Protein AF-A0A5C9DY00-F1 (afdb_monomer_lite)

Radius of gyration: 13.1 Å; chains: 1; bounding box: 32×23×32 Å

Foldseek 3Di:
DQCLLVLLLVLLQVLLVVLVHHQDPVPNLVSSLVSCVVSVHDNVLSVLSVVLVVLVCCCPPVDVPPPDPVNSVVSNVSSVVSNVSSVVD

Structure (mmCIF, N/CA/C/O backbone):
data_AF-A0A5C9DY00-F1
#
_entry.id   AF-A0A5C9DY00-F1
#
loop_
_atom_site.group_PDB
_atom_site.id
_atom_site.type_symbol
_atom_site.label_atom_id
_atom_site.label_alt_id
_atom_site.label_comp_id
_atom_site.label_asym_id
_atom_site.label_entity_id
_atom_site.label_seq_id
_atom_site.pdbx_PDB_ins_code
_atom_site.Cartn_x
_atom_site.Cartn_y
_atom_site.Cartn_z
_atom_site.occupancy
_atom_site.B_iso_or_equiv
_atom_site.auth_seq_id
_atom_site.auth_comp_id
_atom_site.auth_asym_id
_atom_site.auth_atom_id
_atom_site.pdbx_PDB_model_num
ATOM 1 N N . MET A 1 1 ? 2.759 -3.592 -16.260 1.00 52.97 1 MET A N 1
ATOM 2 C CA . MET A 1 1 ? 1.535 -3.514 -15.436 1.00 52.97 1 MET A CA 1
ATOM 3 C C . MET A 1 1 ? 1.745 -4.229 -14.105 1.00 52.97 1 MET A C 1
ATOM 5 O O . MET A 1 1 ? 1.587 -5.444 -14.019 1.00 52.97 1 MET A O 1
ATOM 9 N N . ASN A 1 2 ? 2.159 -3.483 -13.078 1.00 61.25 2 ASN A N 1
ATOM 10 C CA . ASN A 1 2 ? 2.366 -4.000 -11.720 1.00 61.25 2 ASN A CA 1
ATOM 11 C C . ASN A 1 2 ? 1.006 -4.174 -11.008 1.00 61.25 2 ASN A C 1
ATOM 13 O O . ASN A 1 2 ? 0.400 -3.196 -10.570 1.00 61.25 2 ASN A O 1
ATOM 17 N N . ARG A 1 3 ? 0.498 -5.414 -10.949 1.00 66.38 3 ARG A N 1
ATOM 18 C CA . ARG A 1 3 ? -0.818 -5.746 -10.365 1.00 66.38 3 ARG A CA 1
ATOM 19 C C . ARG A 1 3 ? -0.830 -5.707 -8.831 1.00 66.38 3 ARG A C 1
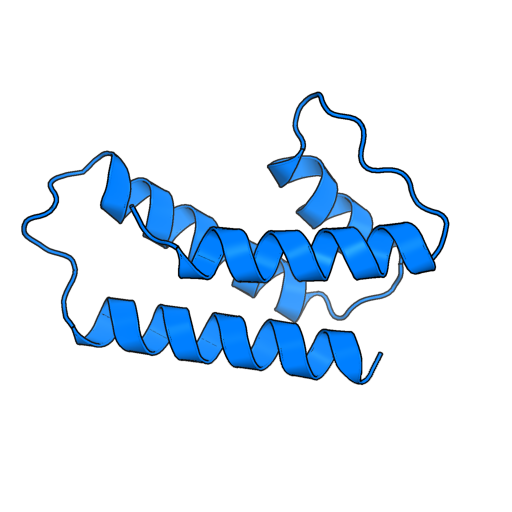ATOM 21 O O . ARG A 1 3 ? -1.901 -5.521 -8.262 1.00 66.38 3 ARG A O 1
ATOM 28 N N . SER A 1 4 ? 0.330 -5.803 -8.178 1.00 65.00 4 SER A N 1
ATOM 29 C CA . SER A 1 4 ? 0.447 -5.780 -6.712 1.00 65.00 4 SER A CA 1
ATOM 30 C C . SER A 1 4 ? 0.020 -4.433 -6.121 1.00 65.00 4 SER A C 1
ATOM 32 O O . SER A 1 4 ? -0.648 -4.388 -5.096 1.00 65.00 4 SER A O 1
ATOM 34 N N . TYR A 1 5 ? 0.297 -3.327 -6.820 1.00 68.25 5 TYR A N 1
ATOM 35 C CA . TYR A 1 5 ? -0.174 -2.000 -6.408 1.00 68.25 5 TYR A CA 1
ATOM 36 C C . TYR A 1 5 ? -1.706 -1.880 -6.421 1.00 68.25 5 TYR A C 1
ATOM 38 O O . TYR A 1 5 ? -2.292 -1.321 -5.499 1.00 68.25 5 TYR A O 1
ATOM 46 N N . LEU A 1 6 ? -2.369 -2.418 -7.452 1.00 72.12 6 LEU A N 1
ATOM 47 C CA . LEU A 1 6 ? -3.833 -2.378 -7.542 1.00 72.12 6 LEU A CA 1
ATOM 48 C C . LEU A 1 6 ? -4.486 -3.207 -6.432 1.00 72.12 6 LEU A C 1
ATOM 50 O O . LEU A 1 6 ? -5.475 -2.760 -5.861 1.00 72.12 6 LEU A O 1
ATOM 54 N N . ALA A 1 7 ? -3.915 -4.368 -6.101 1.00 70.50 7 ALA A N 1
ATOM 55 C CA . ALA A 1 7 ? -4.401 -5.203 -5.006 1.00 70.50 7 ALA A CA 1
ATOM 56 C C . ALA A 1 7 ? -4.320 -4.470 -3.655 1.00 70.50 7 ALA A C 1
ATOM 58 O O . ALA A 1 7 ? -5.331 -4.364 -2.963 1.00 70.50 7 ALA A O 1
ATOM 59 N N . ALA A 1 8 ? -3.161 -3.884 -3.327 1.00 73.44 8 ALA A N 1
ATOM 60 C CA . ALA A 1 8 ? -2.981 -3.117 -2.093 1.00 73.44 8 ALA A CA 1
ATOM 61 C C . ALA A 1 8 ? -3.962 -1.932 -1.983 1.00 73.44 8 ALA A C 1
ATOM 63 O O . ALA A 1 8 ? -4.521 -1.677 -0.919 1.00 73.44 8 ALA A O 1
ATOM 64 N N . LEU A 1 9 ? -4.225 -1.233 -3.091 1.00 79.38 9 LEU A N 1
ATOM 65 C CA . LEU A 1 9 ? -5.167 -0.113 -3.112 1.00 79.38 9 LEU A CA 1
ATOM 66 C C . LEU A 1 9 ? -6.626 -0.522 -2.933 1.00 79.38 9 LEU A C 1
ATOM 68 O O . LEU A 1 9 ? -7.374 0.210 -2.294 1.00 79.38 9 LEU A O 1
ATOM 72 N N . MET A 1 10 ? -7.049 -1.642 -3.521 1.00 79.06 10 MET A N 1
ATOM 73 C CA . MET A 1 10 ? -8.431 -2.105 -3.379 1.00 79.06 10 MET A CA 1
ATOM 74 C C . MET A 1 10 ? -8.741 -2.468 -1.928 1.00 79.06 10 MET A C 1
ATOM 76 O O . MET A 1 10 ? -9.799 -2.094 -1.431 1.00 79.06 10 MET A O 1
ATOM 80 N N . VAL A 1 11 ? -7.793 -3.114 -1.244 1.00 76.69 11 VAL A N 1
ATOM 81 C CA . VAL A 1 11 ? -7.926 -3.440 0.181 1.00 76.69 11 VAL A CA 1
ATOM 82 C C . VAL A 1 11 ? -7.900 -2.173 1.039 1.00 76.69 11 VAL A C 1
ATOM 84 O O . VAL A 1 11 ? -8.756 -1.997 1.901 1.00 76.69 11 VAL A O 1
ATOM 87 N N . ALA A 1 12 ? -6.996 -1.229 0.758 1.00 76.00 12 ALA A N 1
ATOM 88 C CA . ALA A 1 12 ? -6.977 0.059 1.453 1.00 76.00 12 ALA A CA 1
ATOM 89 C C . ALA A 1 12 ? -8.299 0.841 1.297 1.00 76.00 12 ALA A C 1
ATOM 91 O O . ALA A 1 12 ? -8.823 1.367 2.277 1.00 76.00 12 ALA A O 1
ATOM 92 N N . ASP A 1 13 ? -8.871 0.890 0.090 1.00 81.62 13 ASP A N 1
ATOM 93 C CA . ASP A 1 13 ? -10.165 1.536 -0.172 1.00 81.62 13 ASP A CA 1
ATOM 94 C C . ASP A 1 13 ? -11.340 0.837 0.531 1.00 81.62 13 ASP A C 1
ATOM 96 O O . ASP A 1 13 ? -12.291 1.492 0.960 1.00 81.62 13 ASP A O 1
ATOM 100 N N . GLU A 1 14 ? -11.296 -0.487 0.665 1.00 78.94 14 GLU A N 1
ATOM 101 C CA . GLU A 1 14 ? -12.295 -1.247 1.418 1.00 78.94 14 GLU A CA 1
ATOM 102 C C . GLU A 1 14 ? -12.273 -0.891 2.908 1.00 78.94 14 GLU A C 1
ATOM 104 O O . GLU A 1 14 ? -13.317 -0.529 3.452 1.00 78.94 14 GLU A O 1
ATOM 109 N N . ILE A 1 15 ? -11.096 -0.869 3.543 1.00 76.44 15 ILE A N 1
ATOM 110 C CA . ILE A 1 15 ? -10.963 -0.456 4.950 1.00 76.44 15 ILE A CA 1
ATOM 111 C C . ILE A 1 15 ? -11.444 0.982 5.157 1.00 76.44 15 ILE A C 1
ATOM 113 O O . ILE A 1 15 ? -12.215 1.254 6.078 1.00 76.44 15 ILE A O 1
ATOM 117 N N . ILE A 1 16 ? -11.048 1.909 4.280 1.00 77.12 16 ILE A N 1
ATOM 118 C CA . ILE A 1 16 ? -11.504 3.307 4.327 1.00 77.12 16 ILE A CA 1
ATOM 119 C C . ILE A 1 16 ? -13.042 3.379 4.301 1.00 77.12 16 ILE A C 1
ATOM 121 O O . ILE A 1 16 ? -13.646 4.090 5.114 1.00 77.12 16 ILE A O 1
ATOM 125 N N . ARG A 1 17 ? -13.687 2.607 3.414 1.00 78.69 17 ARG A N 1
ATOM 126 C CA . ARG A 1 17 ? -15.153 2.550 3.303 1.00 78.69 17 ARG A CA 1
ATOM 127 C C . ARG A 1 17 ? -15.819 1.911 4.517 1.00 78.69 17 ARG A C 1
ATOM 129 O O . ARG A 1 17 ? -16.832 2.440 4.973 1.00 78.69 17 ARG A O 1
ATOM 136 N N . LEU A 1 18 ? -15.256 0.837 5.074 1.00 77.62 18 LEU A N 1
ATOM 137 C CA . LEU A 1 18 ? -15.752 0.206 6.307 1.00 77.62 18 LEU A CA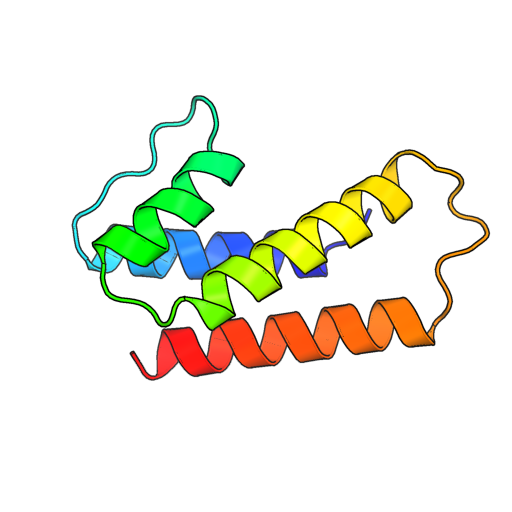 1
ATOM 138 C C . LEU A 1 18 ? -15.727 1.167 7.503 1.00 77.62 18 LEU A C 1
ATOM 140 O O . LEU A 1 18 ? -16.567 1.074 8.395 1.00 77.62 18 LEU A O 1
ATOM 144 N N . ARG A 1 19 ? -14.817 2.144 7.496 1.00 75.44 19 ARG A N 1
ATOM 145 C CA . ARG A 1 19 ? -14.731 3.209 8.507 1.00 75.44 19 ARG A CA 1
ATOM 146 C C . ARG A 1 19 ? -15.587 4.440 8.174 1.00 75.44 19 ARG A C 1
ATOM 148 O O . ARG A 1 19 ? -15.478 5.467 8.839 1.00 75.44 19 ARG A O 1
ATOM 155 N N . GLY A 1 20 ? -16.459 4.346 7.168 1.00 74.81 20 GLY A N 1
ATOM 156 C CA . GLY A 1 20 ? -17.429 5.384 6.812 1.00 74.81 20 GLY A CA 1
ATOM 157 C C . GLY A 1 20 ? -16.855 6.544 5.998 1.00 74.81 20 GLY A C 1
ATOM 158 O O . GLY A 1 20 ? -17.535 7.552 5.807 1.00 74.81 20 GLY A O 1
ATOM 159 N N . VAL A 1 21 ? -15.622 6.424 5.497 1.00 77.81 21 VAL A N 1
ATOM 160 C CA . VAL A 1 21 ? -14.983 7.451 4.670 1.00 77.81 21 VAL A CA 1
ATOM 161 C C . VAL A 1 21 ? -15.164 7.094 3.195 1.00 77.81 21 VAL A C 1
ATOM 163 O O . VAL A 1 21 ? -14.918 5.970 2.772 1.00 77.81 21 VAL A O 1
ATOM 166 N N . THR A 1 22 ? -15.622 8.046 2.382 1.00 70.94 22 THR A N 1
ATOM 167 C CA . THR A 1 22 ? -15.858 7.815 0.950 1.00 70.94 22 THR A CA 1
ATOM 168 C C . THR A 1 22 ? -14.715 8.370 0.108 1.00 70.94 22 THR A C 1
ATOM 170 O O . THR A 1 22 ? -14.434 9.571 0.121 1.00 70.94 22 THR A O 1
ATOM 173 N N . THR A 1 23 ? -14.083 7.513 -0.688 1.00 66.88 23 THR A N 1
ATOM 174 C CA . THR A 1 23 ? -13.053 7.927 -1.642 1.00 66.88 23 THR A CA 1
ATOM 175 C C . THR A 1 23 ? -13.725 8.452 -2.914 1.00 66.88 23 THR A C 1
ATOM 177 O O . THR A 1 23 ? -14.228 7.695 -3.739 1.00 66.88 23 THR A O 1
ATOM 180 N N . GLN A 1 24 ? -13.795 9.774 -3.083 1.00 69.56 24 GLN A N 1
ATOM 181 C CA . GLN A 1 24 ? -14.333 10.367 -4.315 1.00 69.56 24 GLN A CA 1
ATOM 182 C C . GLN A 1 24 ? -13.438 10.035 -5.528 1.00 69.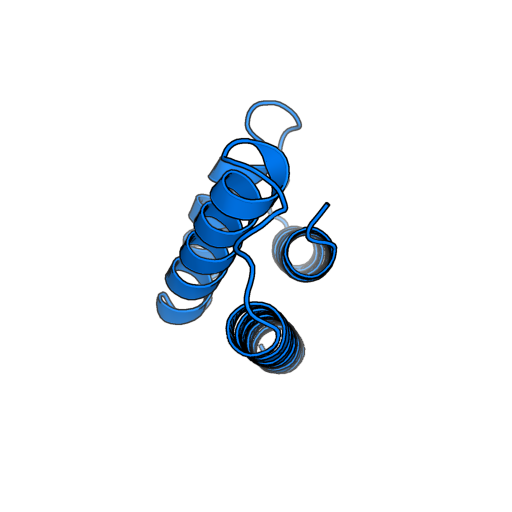56 24 GLN A C 1
ATOM 184 O O . GLN A 1 24 ? -12.215 10.098 -5.430 1.00 69.56 24 GLN A O 1
ATOM 189 N N . LEU A 1 25 ? -14.052 9.780 -6.690 1.00 58.34 25 LEU A N 1
ATOM 190 C CA . LEU A 1 25 ? -13.394 9.306 -7.924 1.00 58.34 25 LEU A CA 1
ATOM 191 C C . LEU A 1 25 ? -12.260 10.211 -8.450 1.00 58.34 25 LEU A C 1
ATOM 193 O O . LEU A 1 25 ? -11.303 9.724 -9.052 1.00 58.34 25 LEU A O 1
ATOM 197 N N . GLY A 1 26 ? -12.333 11.525 -8.222 1.00 62.34 26 GLY A N 1
ATOM 198 C CA . GLY A 1 26 ? -11.266 12.454 -8.602 1.00 62.34 26 GLY A CA 1
ATOM 199 C C . GLY A 1 26 ? -10.057 12.321 -7.677 1.00 62.34 26 GLY A C 1
ATOM 200 O O . GLY A 1 26 ? -10.177 12.614 -6.486 1.00 62.34 26 GLY A O 1
ATOM 201 N N . GLY A 1 27 ? -8.907 11.906 -8.219 1.00 68.81 27 GLY A N 1
ATOM 202 C CA . GLY A 1 27 ? -7.682 11.709 -7.435 1.00 68.81 27 GLY A CA 1
ATOM 203 C C . GLY A 1 27 ? -7.737 10.487 -6.513 1.00 68.81 27 GLY A C 1
ATOM 204 O O . GLY A 1 27 ? -7.152 10.520 -5.436 1.00 68.81 27 GLY A O 1
ATOM 205 N N . PHE A 1 28 ? -8.449 9.427 -6.919 1.00 71.69 28 PHE A N 1
ATOM 206 C CA . PHE A 1 28 ? -8.678 8.203 -6.135 1.00 71.69 28 PHE A CA 1
ATOM 207 C C . PHE A 1 28 ? -7.425 7.706 -5.391 1.00 71.69 28 PHE A C 1
ATOM 209 O O . PHE A 1 28 ? -7.462 7.504 -4.184 1.00 71.69 28 PHE A O 1
ATOM 216 N N . TYR A 1 29 ? -6.287 7.613 -6.084 1.00 71.19 29 TYR A N 1
ATOM 217 C CA . TYR A 1 29 ? -5.036 7.116 -5.505 1.00 71.19 29 TYR A CA 1
ATOM 218 C C . TYR A 1 29 ? -4.460 8.015 -4.399 1.00 71.19 29 TYR A C 1
ATOM 220 O O . TYR A 1 29 ? -4.097 7.517 -3.342 1.00 71.19 29 TYR A O 1
ATOM 228 N N . SER A 1 30 ? -4.406 9.334 -4.610 1.00 72.94 30 SER A N 1
ATOM 229 C CA . SER A 1 30 ? -3.933 10.278 -3.584 1.00 72.94 30 SER A CA 1
ATOM 230 C C . SER A 1 30 ? -4.900 10.367 -2.401 1.00 72.94 30 SER A C 1
ATOM 232 O O . SER A 1 30 ? -4.471 10.516 -1.263 1.00 72.94 30 SER A O 1
ATOM 234 N N . LYS A 1 31 ? -6.205 10.203 -2.650 1.00 81.19 31 LYS A N 1
ATOM 235 C CA . LYS A 1 31 ? -7.221 10.194 -1.592 1.00 81.19 31 LYS A CA 1
ATOM 236 C C . LYS A 1 31 ? -7.145 8.959 -0.704 1.00 81.19 31 LYS A C 1
ATOM 238 O O . LYS A 1 31 ? -7.434 9.083 0.477 1.00 81.19 31 LYS A O 1
ATOM 243 N N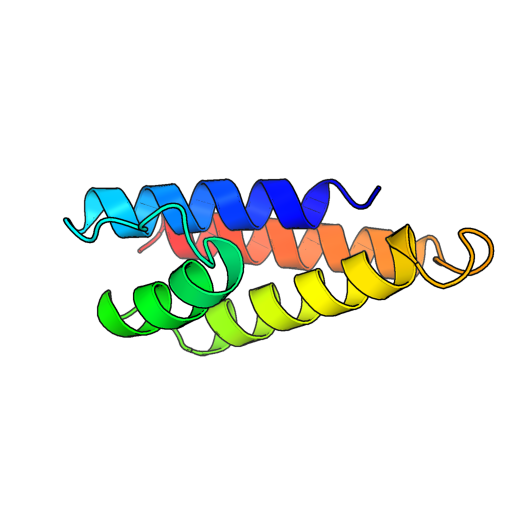 . ILE A 1 32 ? -6.748 7.797 -1.228 1.00 81.44 32 ILE A N 1
ATOM 244 C CA . ILE A 1 32 ? -6.512 6.607 -0.395 1.00 81.44 32 ILE A CA 1
ATOM 245 C C . ILE A 1 32 ? -5.381 6.874 0.600 1.00 81.44 32 ILE A C 1
ATOM 247 O O . ILE A 1 32 ? -5.564 6.657 1.793 1.00 81.44 32 ILE A O 1
ATOM 251 N N . GLU A 1 33 ? -4.252 7.413 0.132 1.00 78.56 33 GLU A N 1
ATOM 252 C CA . GLU A 1 33 ? -3.111 7.755 0.993 1.00 78.56 33 GLU A CA 1
ATOM 253 C C . GLU A 1 33 ? -3.521 8.736 2.116 1.00 78.56 33 GLU A C 1
ATOM 255 O O . GLU A 1 33 ? -3.191 8.525 3.283 1.00 78.56 33 GLU A O 1
ATOM 260 N N . GLU A 1 34 ? -4.301 9.773 1.795 1.0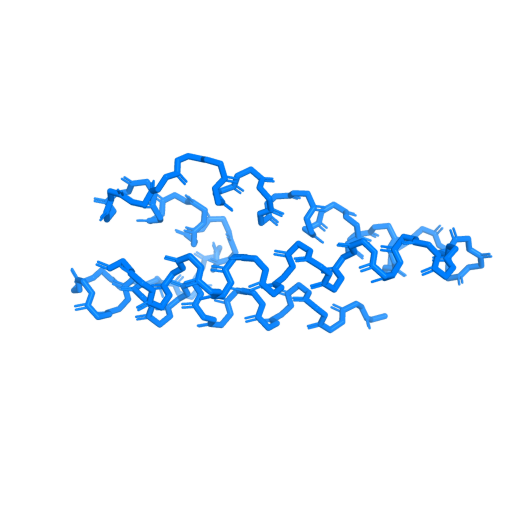0 79.25 34 GLU A N 1
ATOM 261 C CA . GLU A 1 34 ? -4.820 10.735 2.783 1.00 79.25 34 GLU A CA 1
ATOM 262 C C . GLU A 1 34 ? -5.855 10.124 3.741 1.00 79.25 34 GLU A C 1
ATOM 264 O O . GLU A 1 34 ? -5.864 10.418 4.939 1.00 79.25 34 GLU A O 1
ATOM 269 N N . ASN A 1 35 ? -6.753 9.285 3.226 1.00 81.75 35 ASN A N 1
ATOM 270 C CA . ASN A 1 35 ? -7.843 8.713 4.007 1.00 81.75 35 ASN A CA 1
ATOM 271 C C . ASN A 1 35 ? -7.360 7.637 4.983 1.00 81.75 35 ASN A C 1
ATOM 273 O O . ASN A 1 35 ? -7.946 7.528 6.057 1.00 81.75 35 ASN A O 1
ATOM 277 N N . LEU A 1 36 ? -6.282 6.907 4.673 1.00 80.94 36 LEU A N 1
ATOM 278 C CA . LEU A 1 36 ? -5.658 5.956 5.604 1.00 80.94 36 LEU A CA 1
ATOM 279 C C . LEU A 1 36 ? -5.231 6.635 6.911 1.00 80.94 36 LEU A C 1
ATOM 281 O O . LEU A 1 36 ? -5.517 6.132 7.995 1.00 80.94 36 LEU A O 1
ATOM 285 N N . LEU A 1 37 ? -4.644 7.831 6.821 1.00 79.12 37 LEU A N 1
ATOM 286 C CA . LEU A 1 37 ? -4.290 8.622 8.003 1.00 79.12 37 LEU A CA 1
ATOM 287 C C . LEU A 1 37 ? -5.529 9.037 8.806 1.00 79.12 37 LEU A C 1
ATOM 289 O O . LEU A 1 37 ? -5.509 9.034 10.034 1.00 79.12 37 LEU A O 1
ATOM 293 N N . ARG A 1 38 ? -6.625 9.387 8.122 1.00 80.44 38 ARG A N 1
ATOM 294 C CA . ARG A 1 38 ? -7.874 9.806 8.778 1.00 80.44 38 ARG A CA 1
ATOM 295 C C . ARG A 1 38 ? -8.546 8.686 9.557 1.00 80.44 38 ARG A C 1
ATOM 297 O O . ARG A 1 38 ? -9.163 8.966 10.579 1.00 80.44 38 ARG A O 1
ATOM 304 N N . VAL A 1 39 ? -8.440 7.448 9.081 1.00 81.12 39 VAL A N 1
ATOM 305 C CA . VAL A 1 39 ? -9.020 6.282 9.761 1.00 81.12 39 VAL A CA 1
ATOM 306 C C . VAL A 1 39 ? -8.109 5.709 10.852 1.00 81.12 39 VAL A C 1
ATOM 308 O O . VAL A 1 39 ? -8.477 4.728 11.488 1.00 81.12 39 VAL A O 1
ATOM 311 N N . GLY A 1 40 ? -6.952 6.333 11.105 1.00 79.75 40 GLY A N 1
ATOM 312 C CA . GLY A 1 40 ? -6.034 5.945 12.176 1.00 79.75 40 GLY A CA 1
ATOM 313 C C . GLY A 1 40 ? -5.149 4.743 11.848 1.00 79.75 40 GLY A C 1
ATOM 314 O O . GLY A 1 40 ? -4.585 4.155 12.766 1.00 79.75 40 GLY A O 1
ATOM 315 N N . VAL A 1 41 ? -5.030 4.373 10.569 1.00 81.44 41 VAL A N 1
ATOM 316 C CA . VAL A 1 41 ? -4.098 3.326 10.129 1.00 81.44 41 VAL A CA 1
ATOM 317 C C . VAL A 1 41 ? -2.659 3.812 10.329 1.00 81.44 41 VAL A C 1
ATOM 319 O O . VAL A 1 41 ? -2.367 4.999 10.161 1.00 81.44 41 VAL A O 1
ATOM 322 N N . ASP A 1 42 ? -1.763 2.885 10.678 1.00 85.00 42 ASP A N 1
ATOM 323 C 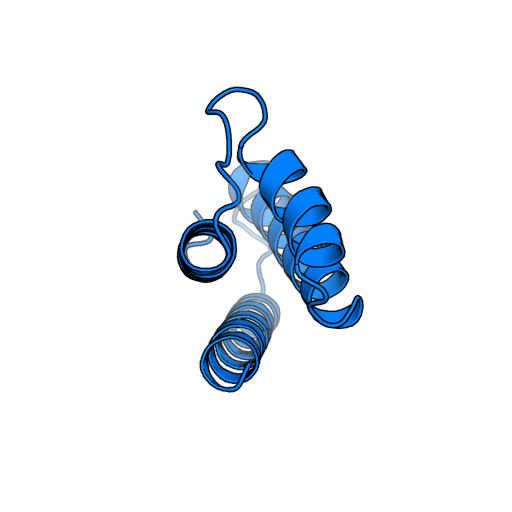CA . ASP A 1 42 ? -0.337 3.153 10.879 1.00 85.00 42 ASP A CA 1
ATOM 324 C C . ASP A 1 42 ? 0.259 3.935 9.683 1.00 85.00 42 ASP A C 1
ATOM 326 O O . ASP A 1 42 ? 0.116 3.498 8.531 1.00 85.00 42 ASP A O 1
ATOM 330 N N . PRO A 1 43 ? 0.942 5.077 9.920 1.00 85.56 43 PRO A N 1
ATOM 331 C CA . PRO A 1 43 ? 1.613 5.846 8.873 1.00 85.56 43 PRO A CA 1
ATOM 332 C C . PRO A 1 43 ? 2.538 5.018 7.968 1.00 85.56 43 PRO A C 1
ATOM 334 O O . PRO A 1 43 ? 2.660 5.338 6.785 1.00 85.56 43 PRO A O 1
ATOM 337 N N . LEU A 1 44 ? 3.129 3.930 8.477 1.00 88.31 44 LEU A N 1
ATOM 338 C CA . LEU A 1 44 ? 3.950 3.004 7.698 1.00 88.31 44 LEU A CA 1
ATOM 339 C C . LEU A 1 44 ? 3.185 2.423 6.501 1.00 88.31 44 LEU A C 1
ATOM 341 O O . LEU A 1 44 ? 3.738 2.316 5.409 1.00 88.31 44 LEU A O 1
ATOM 345 N N . ILE A 1 45 ? 1.903 2.088 6.666 1.00 85.12 45 ILE A N 1
ATOM 346 C CA . ILE A 1 45 ? 1.077 1.518 5.591 1.00 85.12 45 ILE A CA 1
ATOM 347 C C . ILE A 1 45 ? 0.901 2.518 4.450 1.00 85.12 45 ILE A C 1
ATOM 349 O O . ILE A 1 45 ? 0.957 2.144 3.276 1.00 85.12 45 ILE A O 1
ATOM 353 N N . ARG A 1 46 ? 0.757 3.806 4.779 1.00 84.69 46 ARG A N 1
ATOM 354 C CA . ARG A 1 46 ? 0.702 4.880 3.782 1.00 84.69 46 ARG A CA 1
ATOM 355 C C . ARG A 1 46 ? 1.997 4.946 2.975 1.00 84.69 46 ARG A C 1
ATOM 357 O O . ARG A 1 46 ? 1.947 5.012 1.748 1.00 84.69 46 ARG A O 1
ATOM 364 N N . ASP A 1 47 ? 3.138 4.925 3.657 1.00 87.50 47 ASP A N 1
ATOM 365 C CA . ASP A 1 47 ? 4.450 5.026 3.014 1.00 87.50 47 ASP A CA 1
ATOM 366 C C . ASP A 1 47 ? 4.745 3.805 2.133 1.00 87.50 47 ASP A C 1
ATOM 368 O O . ASP A 1 47 ? 5.256 3.948 1.023 1.00 87.50 47 ASP A O 1
ATOM 372 N N . LEU A 1 48 ? 4.322 2.612 2.556 1.00 87.50 48 LEU A N 1
ATOM 373 C CA . LEU A 1 48 ? 4.427 1.393 1.754 1.00 87.50 48 LEU A CA 1
ATOM 374 C C . LEU A 1 48 ? 3.535 1.425 0.499 1.00 87.50 48 LEU A C 1
ATOM 376 O O . LEU A 1 48 ? 3.950 0.972 -0.569 1.00 87.50 48 LEU A O 1
ATOM 380 N N . ILE A 1 49 ? 2.330 1.999 0.578 1.00 83.88 49 ILE A N 1
ATOM 381 C CA . ILE A 1 49 ? 1.468 2.208 -0.601 1.00 83.88 49 ILE A CA 1
ATOM 382 C C . ILE A 1 49 ? 2.094 3.223 -1.566 1.00 83.88 49 ILE A C 1
ATOM 384 O O . ILE A 1 49 ? 2.037 3.026 -2.786 1.00 83.88 49 ILE A O 1
ATOM 388 N N . ALA A 1 50 ? 2.717 4.283 -1.043 1.00 83.62 50 ALA A N 1
ATOM 389 C CA . ALA A 1 50 ? 3.458 5.247 -1.850 1.00 83.62 50 ALA A CA 1
ATOM 390 C C . ALA A 1 50 ? 4.674 4.596 -2.543 1.00 83.62 50 ALA A C 1
ATOM 392 O O . ALA A 1 50 ? 4.867 4.810 -3.740 1.00 83.62 50 ALA A O 1
ATOM 393 N N . ASP A 1 51 ? 5.423 3.721 -1.861 1.00 85.38 51 ASP A N 1
ATOM 394 C CA . ASP A 1 51 ? 6.524 2.958 -2.474 1.00 85.38 51 ASP A CA 1
ATOM 395 C C . ASP A 1 51 ? 6.017 2.056 -3.617 1.00 85.38 51 ASP A C 1
ATOM 397 O O . ASP A 1 51 ? 6.541 2.076 -4.735 1.00 85.38 51 ASP A O 1
ATOM 401 N N . LEU A 1 52 ? 4.910 1.329 -3.411 1.00 82.75 52 LEU A N 1
ATOM 402 C CA . LEU A 1 52 ? 4.296 0.517 -4.471 1.00 82.75 52 LEU A CA 1
ATOM 403 C C . LEU A 1 52 ? 3.836 1.359 -5.678 1.00 82.75 52 LEU A C 1
ATOM 405 O O . LEU A 1 52 ? 3.917 0.899 -6.824 1.00 82.75 52 LEU A O 1
ATOM 409 N N . LYS A 1 53 ? 3.379 2.597 -5.450 1.00 81.50 53 LYS A N 1
ATOM 410 C CA . LYS A 1 53 ? 2.995 3.544 -6.509 1.00 81.50 53 LYS A CA 1
ATOM 411 C C . LYS A 1 53 ? 4.195 3.953 -7.351 1.00 81.50 53 LYS A C 1
ATOM 413 O O . LYS A 1 53 ? 4.097 3.931 -8.580 1.00 81.50 53 LYS A O 1
ATOM 418 N N . GLU A 1 54 ? 5.314 4.296 -6.718 1.00 81.25 54 GLU A N 1
ATOM 419 C CA . GLU A 1 54 ? 6.554 4.637 -7.418 1.00 81.25 54 GLU A CA 1
ATOM 420 C C . GLU A 1 54 ? 7.079 3.445 -8.222 1.00 81.25 54 GLU A C 1
ATOM 422 O O . GLU A 1 54 ? 7.350 3.576 -9.421 1.00 81.25 54 GLU A O 1
ATOM 427 N N . ARG A 1 55 ? 7.102 2.248 -7.620 1.00 79.19 55 ARG A N 1
ATOM 428 C CA . ARG A 1 55 ? 7.479 1.003 -8.308 1.00 79.19 55 ARG A CA 1
ATOM 429 C C . ARG A 1 55 ? 6.584 0.715 -9.512 1.00 79.19 55 ARG A C 1
ATOM 431 O O . ARG A 1 55 ? 7.078 0.265 -10.547 1.00 79.19 55 ARG A O 1
ATOM 438 N N . ARG A 1 56 ? 5.277 0.999 -9.431 1.00 77.19 56 ARG A N 1
ATOM 439 C CA . ARG A 1 56 ? 4.372 0.912 -10.591 1.00 77.19 56 ARG A CA 1
ATOM 440 C C . ARG A 1 56 ? 4.714 1.943 -11.663 1.00 77.19 56 ARG A C 1
ATOM 442 O O . ARG A 1 56 ? 4.738 1.583 -12.834 1.00 77.19 56 ARG A O 1
ATOM 449 N N . LEU A 1 57 ? 4.956 3.203 -11.303 1.00 74.12 57 LEU A N 1
ATOM 450 C CA . LEU A 1 57 ? 5.302 4.239 -12.284 1.00 74.12 57 LEU A CA 1
ATOM 451 C C . LEU A 1 57 ? 6.576 3.871 -13.053 1.00 74.12 57 LEU A C 1
ATOM 453 O O . LEU A 1 57 ? 6.625 4.035 -14.271 1.00 74.12 57 LEU A O 1
ATOM 457 N N . VAL A 1 58 ? 7.570 3.302 -12.366 1.00 72.31 58 VAL A N 1
ATOM 458 C CA . VAL A 1 58 ? 8.773 2.749 -13.002 1.00 72.31 58 VAL A CA 1
ATOM 459 C C . VAL A 1 58 ? 8.415 1.589 -13.940 1.00 72.31 58 VAL A C 1
ATOM 461 O O . VAL A 1 58 ? 8.864 1.587 -15.086 1.00 72.31 58 VAL A O 1
ATOM 464 N N . ALA A 1 59 ? 7.560 0.660 -13.495 1.00 69.56 59 ALA A N 1
ATOM 465 C CA . ALA A 1 59 ? 7.090 -0.478 -14.294 1.00 69.56 59 ALA A CA 1
ATOM 466 C C . ALA A 1 59 ? 6.369 -0.076 -15.584 1.00 69.56 59 ALA A C 1
ATOM 468 O O . ALA A 1 59 ? 6.571 -0.692 -16.628 1.00 69.56 59 ALA A O 1
ATOM 469 N N . ASP A 1 60 ? 5.482 0.912 -15.489 1.00 67.69 60 ASP A N 1
ATOM 470 C CA . ASP A 1 60 ? 4.538 1.239 -16.553 1.00 67.69 60 ASP A CA 1
ATOM 471 C C . ASP A 1 60 ? 5.099 2.293 -17.527 1.00 67.69 60 ASP A C 1
ATOM 473 O O . ASP A 1 60 ? 4.742 2.258 -18.703 1.00 67.69 60 ASP A O 1
ATOM 477 N N . TYR A 1 61 ? 5.996 3.191 -17.085 1.00 60.53 61 TYR A N 1
ATOM 478 C CA . TYR A 1 61 ? 6.467 4.325 -17.902 1.00 60.53 61 TYR A CA 1
ATOM 479 C C . TYR A 1 61 ? 7.963 4.327 -18.255 1.00 60.53 61 TYR A C 1
ATOM 481 O O . TYR A 1 61 ? 8.336 5.000 -19.215 1.00 60.53 61 TYR A O 1
ATOM 489 N N . ARG A 1 62 ? 8.849 3.629 -17.524 1.00 57.06 62 ARG A N 1
ATOM 490 C CA . ARG A 1 62 ? 10.316 3.809 -17.664 1.00 57.06 62 ARG A CA 1
ATOM 491 C C . ARG A 1 62 ? 11.079 2.596 -18.198 1.00 57.06 62 ARG A C 1
ATOM 493 O O . ARG A 1 62 ? 12.182 2.326 -17.750 1.00 57.06 62 ARG A O 1
ATOM 500 N N . TYR A 1 63 ? 10.554 1.950 -19.236 1.00 52.62 63 TYR A N 1
ATOM 501 C CA . TYR A 1 63 ? 11.123 0.747 -19.860 1.00 52.62 63 TYR A CA 1
ATOM 502 C C . TYR A 1 63 ? 10.963 -0.512 -18.992 1.00 52.62 63 TYR A C 1
ATOM 504 O O . TYR A 1 63 ? 11.682 -0.749 -18.027 1.00 52.62 63 TYR A O 1
ATOM 512 N N . ASN A 1 64 ? 10.066 -1.391 -19.445 1.00 52.16 64 ASN A N 1
ATOM 513 C CA . ASN A 1 64 ? 9.791 -2.752 -18.954 1.00 52.16 64 ASN A CA 1
ATOM 514 C C . ASN A 1 64 ? 11.033 -3.678 -18.836 1.00 52.16 64 ASN A C 1
ATOM 516 O O . ASN A 1 64 ? 10.890 -4.841 -18.475 1.00 52.16 64 ASN A O 1
ATOM 520 N N . GLN A 1 65 ? 12.240 -3.214 -19.180 1.00 52.09 65 GLN A N 1
ATOM 521 C CA . GLN A 1 65 ? 13.452 -4.032 -19.291 1.00 52.09 65 GLN A CA 1
ATOM 522 C C . GLN A 1 65 ? 14.253 -4.158 -17.980 1.00 52.09 65 GLN A C 1
ATOM 524 O O . GLN A 1 65 ? 15.186 -4.958 -17.925 1.00 52.09 65 GLN A O 1
ATOM 529 N N . HIS A 1 66 ? 13.899 -3.428 -16.912 1.00 55.44 66 HIS A N 1
ATOM 530 C CA . HIS A 1 66 ? 14.695 -3.393 -15.670 1.00 55.44 66 HIS A CA 1
ATOM 531 C C . HIS A 1 66 ? 13.911 -3.570 -14.361 1.00 55.44 66 HIS A C 1
ATOM 533 O O . HIS A 1 66 ? 14.431 -3.260 -13.288 1.00 55.44 66 HIS A O 1
ATOM 539 N N . ILE A 1 67 ? 12.697 -4.129 -14.391 1.00 63.22 67 ILE A N 1
ATOM 540 C CA . ILE A 1 67 ? 12.144 -4.696 -13.153 1.00 63.22 67 ILE A CA 1
ATOM 541 C C . ILE A 1 67 ? 12.821 -6.034 -12.911 1.00 63.22 67 ILE A C 1
ATOM 543 O O . ILE A 1 67 ? 12.543 -7.029 -13.577 1.00 63.22 67 ILE A O 1
ATOM 547 N N . SER A 1 68 ? 13.740 -6.037 -11.951 1.00 70.19 68 SER A N 1
ATOM 548 C CA . SER A 1 68 ? 14.330 -7.272 -11.463 1.00 70.19 68 SER A CA 1
ATOM 549 C C . SER A 1 68 ? 13.241 -8.133 -10.814 1.00 70.19 68 SER A C 1
ATOM 551 O O . SER A 1 68 ? 12.303 -7.621 -10.197 1.00 70.19 68 SER A O 1
ATOM 553 N N . LYS A 1 69 ? 13.390 -9.458 -10.909 1.00 73.56 69 LYS A N 1
ATOM 554 C CA . LYS A 1 69 ? 12.554 -10.416 -10.170 1.00 73.56 69 LYS A CA 1
ATOM 555 C C . LYS A 1 69 ? 12.469 -10.051 -8.679 1.00 73.56 69 LYS A C 1
ATOM 557 O O . LYS A 1 69 ? 11.384 -10.067 -8.113 1.00 73.56 69 LYS A O 1
ATOM 562 N N . LYS A 1 70 ? 13.588 -9.599 -8.103 1.00 79.06 70 LYS A N 1
ATOM 563 C CA . LYS A 1 70 ? 13.683 -9.105 -6.727 1.00 79.06 70 LYS A CA 1
ATOM 564 C C . LYS A 1 70 ? 12.715 -7.946 -6.445 1.00 79.06 70 LYS A C 1
ATOM 566 O O . LYS A 1 70 ? 11.980 -7.995 -5.471 1.00 79.06 70 LYS A O 1
ATOM 571 N N . ASN A 1 71 ? 12.646 -6.937 -7.315 1.00 73.88 71 ASN A N 1
ATOM 572 C CA . ASN A 1 71 ? 11.747 -5.792 -7.117 1.00 73.88 71 ASN A CA 1
ATOM 573 C C . ASN A 1 71 ? 10.265 -6.203 -7.175 1.00 73.88 71 ASN A C 1
ATOM 575 O O . ASN A 1 71 ? 9.428 -5.597 -6.500 1.00 73.88 71 ASN A O 1
ATOM 579 N N . ALA A 1 72 ? 9.937 -7.210 -7.992 1.00 74.38 72 ALA A N 1
ATOM 580 C CA . ALA A 1 72 ? 8.592 -7.772 -8.069 1.00 74.38 72 ALA A CA 1
ATOM 581 C C . ALA A 1 72 ? 8.237 -8.581 -6.809 1.00 74.38 72 ALA A C 1
ATOM 583 O O . ALA A 1 72 ? 7.139 -8.419 -6.283 1.00 74.38 72 ALA A O 1
ATOM 584 N N . GLU A 1 73 ? 9.169 -9.391 -6.299 1.00 81.06 73 GLU A N 1
ATOM 585 C CA . GLU A 1 73 ? 9.019 -10.145 -5.045 1.00 81.06 73 GLU A CA 1
ATOM 586 C C . GLU A 1 73 ? 8.865 -9.214 -3.836 1.00 81.06 73 GLU A C 1
ATOM 588 O O . GLU A 1 73 ? 7.955 -9.398 -3.035 1.00 81.06 73 GLU A O 1
ATOM 593 N N . GLU A 1 74 ? 9.671 -8.155 -3.745 1.00 83.12 74 GLU A N 1
ATOM 594 C CA . GLU A 1 74 ? 9.525 -7.129 -2.705 1.00 83.12 74 GLU A CA 1
ATOM 595 C C . GLU A 1 74 ? 8.167 -6.417 -2.796 1.00 83.12 74 GLU A C 1
ATOM 597 O O . GLU A 1 74 ? 7.505 -6.210 -1.783 1.00 83.12 74 GLU A O 1
ATOM 602 N N . SER A 1 75 ? 7.705 -6.086 -4.010 1.00 79.12 75 SER A N 1
ATOM 603 C CA . SER A 1 75 ? 6.381 -5.469 -4.198 1.00 79.12 75 SER A CA 1
ATOM 604 C C . SER A 1 75 ? 5.246 -6.397 -3.748 1.00 79.12 75 SER A C 1
ATOM 606 O O . SER A 1 75 ? 4.218 -5.926 -3.265 1.00 79.12 75 SER A O 1
ATOM 608 N N . LEU A 1 76 ? 5.413 -7.713 -3.924 1.00 81.25 76 LEU A N 1
ATOM 609 C CA . LEU A 1 76 ? 4.461 -8.709 -3.441 1.00 81.25 76 LEU A CA 1
ATOM 610 C C . LEU A 1 76 ? 4.461 -8.768 -1.911 1.00 81.25 76 LEU A C 1
ATOM 612 O O . LEU A 1 76 ? 3.401 -8.626 -1.316 1.00 81.25 76 LEU A O 1
ATOM 616 N N . GLN A 1 77 ? 5.633 -8.885 -1.283 1.00 86.75 77 GLN A N 1
ATOM 617 C CA . GLN A 1 77 ? 5.764 -8.939 0.178 1.00 86.75 77 GLN A CA 1
ATOM 618 C C . GLN A 1 77 ? 5.199 -7.688 0.857 1.00 86.75 77 GLN A C 1
ATOM 620 O O . GLN A 1 77 ? 4.487 -7.790 1.853 1.00 86.75 77 GLN A O 1
ATOM 625 N N . ILE A 1 78 ? 5.473 -6.505 0.297 1.00 84.25 78 ILE A N 1
ATOM 626 C CA . ILE A 1 78 ? 4.912 -5.244 0.790 1.00 84.25 78 ILE A CA 1
ATOM 627 C C . ILE A 1 78 ? 3.383 -5.257 0.671 1.00 84.25 78 ILE A C 1
ATOM 629 O O . ILE A 1 78 ? 2.693 -4.889 1.619 1.00 84.25 78 ILE A O 1
ATOM 633 N N . SER A 1 79 ? 2.842 -5.713 -0.464 1.00 78.31 79 SER A N 1
ATOM 634 C CA . SER A 1 79 ? 1.392 -5.826 -0.651 1.00 78.31 79 SER A CA 1
ATOM 635 C C . SER A 1 79 ? 0.760 -6.806 0.340 1.00 78.31 79 SER A C 1
ATOM 637 O O . SER A 1 79 ? -0.288 -6.496 0.892 1.00 78.31 79 SER A O 1
ATOM 639 N N . GLU A 1 80 ? 1.367 -7.969 0.574 1.00 83.94 80 GLU A N 1
ATOM 640 C CA . GLU A 1 80 ? 0.874 -8.962 1.537 1.00 83.94 80 GLU A CA 1
ATOM 641 C C . GLU A 1 80 ? 0.897 -8.419 2.967 1.00 83.94 80 GLU A C 1
ATOM 643 O O . GLU A 1 80 ? -0.075 -8.586 3.702 1.00 83.94 80 GLU A O 1
ATOM 648 N N . TYR A 1 81 ? 1.971 -7.720 3.343 1.00 86.44 81 TYR A N 1
ATOM 649 C CA . TYR A 1 81 ? 2.077 -7.063 4.641 1.00 86.44 81 TYR A CA 1
ATOM 650 C C . TYR A 1 81 ? 0.984 -6.007 4.830 1.00 86.44 81 TYR A C 1
ATOM 652 O O . TYR A 1 81 ? 0.285 -6.044 5.838 1.00 86.44 81 TYR A O 1
ATOM 660 N N . ILE A 1 82 ? 0.781 -5.123 3.843 1.00 81.81 82 ILE A N 1
ATOM 661 C CA . ILE A 1 82 ? -0.278 -4.105 3.891 1.00 81.81 82 ILE A CA 1
ATOM 662 C C . ILE A 1 82 ? -1.643 -4.758 4.094 1.00 81.81 82 ILE A C 1
ATOM 664 O O . ILE A 1 82 ? -2.383 -4.351 4.984 1.00 81.81 82 ILE A O 1
ATOM 668 N N . VAL A 1 83 ? -1.972 -5.770 3.285 1.00 79.06 83 VAL A N 1
ATOM 669 C CA . VAL A 1 83 ? -3.268 -6.455 3.358 1.00 79.06 83 VAL A CA 1
ATOM 670 C C . VAL A 1 83 ? -3.463 -7.098 4.724 1.00 79.06 83 VAL A C 1
ATOM 672 O O . VAL A 1 83 ? -4.505 -6.899 5.336 1.00 79.06 83 VAL A O 1
ATOM 675 N N . LYS A 1 84 ? -2.454 -7.809 5.232 1.00 83.12 84 LYS A N 1
ATOM 676 C CA . LYS A 1 84 ? -2.529 -8.454 6.542 1.00 83.12 84 LYS A CA 1
ATOM 677 C C . LYS A 1 84 ? -2.717 -7.442 7.674 1.00 83.12 84 LYS A C 1
ATOM 679 O O . LYS A 1 84 ? -3.576 -7.634 8.523 1.00 83.12 84 LYS A O 1
ATOM 684 N N . THR A 1 85 ? -1.937 -6.362 7.689 1.00 81.62 85 THR A N 1
ATOM 685 C CA . THR A 1 85 ? -2.053 -5.334 8.733 1.00 81.62 85 THR A CA 1
ATOM 686 C C . THR A 1 85 ? -3.405 -4.632 8.688 1.00 81.62 85 THR A C 1
ATOM 688 O O . THR A 1 85 ? -3.952 -4.303 9.732 1.00 81.62 85 THR A O 1
ATOM 691 N N . LEU A 1 86 ? -3.948 -4.413 7.491 1.00 77.69 86 LEU A N 1
ATOM 692 C CA . LEU A 1 86 ? -5.264 -3.813 7.304 1.00 77.69 86 LEU A CA 1
ATOM 693 C C . LEU A 1 86 ? -6.419 -4.750 7.700 1.00 77.69 86 LEU A C 1
ATOM 695 O O . LEU A 1 86 ? -7.432 -4.257 8.179 1.00 77.69 86 LEU A O 1
ATOM 699 N N . ASP A 1 87 ? -6.272 -6.065 7.524 1.00 75.38 87 ASP A N 1
ATOM 700 C CA . ASP A 1 87 ? -7.256 -7.074 7.955 1.00 75.38 87 ASP A CA 1
ATOM 701 C C . ASP A 1 87 ? -7.305 -7.224 9.489 1.00 75.38 87 ASP A C 1
ATOM 703 O O . ASP A 1 87 ? -8.354 -7.467 10.078 1.00 75.38 87 ASP A O 1
ATOM 707 N N . GLU A 1 88 ? -6.166 -7.023 10.156 1.00 79.38 88 GLU A N 1
ATOM 708 C CA . GLU A 1 88 ? -6.038 -7.077 11.620 1.00 79.38 88 GLU A CA 1
ATOM 709 C C . GLU A 1 88 ? -6.441 -5.757 12.331 1.00 79.38 88 GLU A C 1
ATOM 711 O O . GLU A 1 88 ? -6.407 -5.704 13.564 1.00 79.38 88 GLU A O 1
ATOM 716 N N . PHE A 1 89 ? -6.814 -4.705 11.585 1.00 68.75 89 PHE A N 1
ATOM 717 C CA . PHE A 1 89 ? -7.072 -3.335 12.071 1.00 68.75 89 PHE A CA 1
ATOM 718 C C . PHE A 1 89 ? -8.563 -2.982 12.250 1.00 68.75 89 PHE A C 1
ATOM 720 O O . PHE A 1 89 ? -8.977 -2.575 13.365 1.00 68.75 89 PHE A O 1
#

Secondary structure (DSSP, 8-state):
--HHHHHHHHHHHHHHHHTT----STTHHHHHHHHHHHTT--HHHHHHHHHHHHHHHHHHHS-TT---HHHHHHHHHHHHHHHHHHHT-

Sequence (89 aa):
MNRSYLAALMVADEIIRLRGVTTQLGGFYSKIEENLLRVGVDPLIRDLIADLKERRLVADYRYNQHISKKNAEESLQISEYIVKTLDEF

pLDDT: mean 75.44, std 8.8, range [52.09, 88.31]